Protein AF-A0A1Y1L4N5-F1 (afdb_monomer_lite)

Sequence (103 aa):
MDKFLKRSQSTSDMSASGGGASKPKKKRHYDDNYLKYGFTAINNKPQCVICGDVLSSESMKPSKLKRHLTTKHQKEANKPLDFFERKLKVLSQQQNTMIQVIK

Foldseek 3Di:
DDDDDDDDDDPPPDDDDDDDDDDPPPQPDDDPVCLQLQWDDDPCFTAHLQPRDTDDNVCSDSVSSLVCCCPVPVVCSPPGSVVSVVSNVVVVVVVVVVVVVVD

InterPro domains:
  IPR003656 Zinc finger, BED-type [PF02892] (34-74)

Structure (mmCIF, N/CA/C/O backbone):
data_AF-A0A1Y1L4N5-F1
#
_entry.id   AF-A0A1Y1L4N5-F1
#
loop_
_atom_site.group_PDB
_atom_site.id
_atom_site.type_symbol
_atom_site.label_atom_id
_atom_site.label_alt_id
_atom_site.label_comp_id
_atom_site.label_asym_id
_atom_site.label_entity_id
_atom_site.label_seq_id
_atom_site.pdbx_PDB_ins_code
_atom_site.Cartn_x
_atom_site.Cartn_y
_atom_site.Cartn_z
_atom_site.occupancy
_atom_site.B_iso_or_equiv
_atom_site.auth_seq_id
_atom_site.auth_comp_id
_atom_site.auth_asym_id
_atom_site.auth_atom_id
_atom_site.pdbx_PDB_model_num
ATOM 1 N N . MET A 1 1 ? 35.513 5.879 30.258 1.00 39.78 1 MET A N 1
ATOM 2 C CA . MET A 1 1 ? 35.650 7.288 29.849 1.00 39.78 1 MET A CA 1
ATOM 3 C C . MET A 1 1 ? 36.073 7.322 28.382 1.00 39.78 1 MET A C 1
ATOM 5 O O . MET A 1 1 ? 37.220 7.045 28.071 1.00 39.78 1 MET A O 1
ATOM 9 N N . ASP A 1 2 ? 35.070 7.485 27.518 1.00 48.12 2 ASP A N 1
ATOM 10 C CA . ASP A 1 2 ? 35.012 8.190 26.222 1.00 48.12 2 ASP A CA 1
ATOM 11 C C . ASP A 1 2 ? 36.193 8.193 25.234 1.00 48.12 2 ASP A C 1
ATOM 13 O O . ASP A 1 2 ? 37.245 8.756 25.528 1.00 48.12 2 ASP A O 1
ATOM 17 N N . LYS A 1 3 ? 35.892 7.746 23.995 1.00 43.62 3 LYS A N 1
ATOM 18 C CA . LYS A 1 3 ? 36.223 8.316 22.651 1.00 43.62 3 LYS A CA 1
ATOM 19 C C . LYS A 1 3 ? 36.440 7.164 21.650 1.00 43.62 3 LYS A C 1
ATOM 21 O O . LYS A 1 3 ? 37.208 6.266 21.936 1.00 43.62 3 LYS A O 1
ATOM 26 N N . PHE A 1 4 ? 35.858 7.077 20.452 1.00 43.59 4 PHE A N 1
ATOM 27 C CA . PHE A 1 4 ? 35.010 7.952 19.640 1.00 43.59 4 PHE A CA 1
ATOM 28 C C . PHE A 1 4 ? 34.417 7.089 18.493 1.00 43.59 4 PHE A C 1
ATOM 30 O O . PHE A 1 4 ? 35.041 6.120 18.063 1.00 43.59 4 PHE A O 1
ATOM 37 N N . LEU A 1 5 ? 33.239 7.444 17.969 1.00 60.38 5 LEU A N 1
ATOM 38 C CA . LEU A 1 5 ? 32.604 6.839 16.783 1.00 60.38 5 LEU A CA 1
ATOM 39 C C . LEU A 1 5 ? 33.499 6.908 15.524 1.00 60.38 5 LEU A C 1
ATOM 41 O O . LEU A 1 5 ? 33.895 8.016 15.152 1.00 60.38 5 LEU A O 1
ATOM 45 N N . LYS A 1 6 ? 33.651 5.794 14.775 1.00 51.12 6 LYS A N 1
ATOM 46 C CA . LYS A 1 6 ? 33.525 5.770 13.293 1.00 51.12 6 LYS A CA 1
ATOM 47 C C . LYS A 1 6 ? 33.616 4.374 12.636 1.00 51.12 6 LYS A C 1
ATOM 49 O O . LYS A 1 6 ? 34.630 3.700 12.719 1.00 51.12 6 LYS A O 1
ATOM 54 N N . ARG A 1 7 ? 32.590 4.122 11.805 1.00 49.62 7 ARG A N 1
ATOM 55 C CA . ARG A 1 7 ? 32.623 3.547 10.440 1.00 49.62 7 ARG A CA 1
ATOM 56 C C . ARG A 1 7 ? 32.739 2.020 10.264 1.00 49.62 7 ARG A C 1
ATOM 58 O O . ARG A 1 7 ? 33.811 1.451 10.375 1.00 49.62 7 ARG A O 1
ATOM 65 N N . SER A 1 8 ? 31.688 1.423 9.695 1.00 50.56 8 SER A N 1
ATOM 66 C CA . SER A 1 8 ? 31.810 0.675 8.429 1.00 50.56 8 SER A CA 1
ATOM 67 C C . SER A 1 8 ? 30.443 0.465 7.773 1.00 50.56 8 SER A C 1
ATOM 69 O O . SER A 1 8 ? 29.505 -0.063 8.359 1.00 50.56 8 SER A O 1
ATOM 71 N N . GLN A 1 9 ? 30.329 0.953 6.537 1.00 50.66 9 GLN A N 1
ATOM 72 C CA . GLN A 1 9 ? 29.325 0.502 5.585 1.00 50.66 9 GLN A CA 1
ATOM 73 C C . GLN A 1 9 ? 29.591 -0.983 5.324 1.00 50.66 9 GLN A C 1
ATOM 75 O O . GLN A 1 9 ? 30.684 -1.334 4.895 1.00 50.66 9 GLN A O 1
ATOM 80 N N . SER A 1 10 ? 28.610 -1.843 5.572 1.00 41.75 10 SER A N 1
ATOM 81 C CA . SER A 1 10 ? 28.594 -3.202 5.029 1.00 41.75 10 SER A CA 1
ATOM 82 C C . SER A 1 10 ? 27.460 -3.257 4.012 1.00 41.75 10 SER A C 1
ATOM 84 O O . SER A 1 10 ? 26.330 -3.642 4.302 1.00 41.75 10 SER A O 1
ATOM 86 N N . THR A 1 11 ? 27.758 -2.763 2.814 1.00 43.28 11 THR A N 1
ATOM 87 C CA . THR A 1 11 ? 27.024 -3.095 1.597 1.00 43.28 11 THR A CA 1
ATOM 88 C C . THR A 1 11 ? 27.237 -4.582 1.341 1.00 43.28 11 THR A C 1
ATOM 90 O O . THR A 1 11 ? 28.329 -4.994 0.956 1.00 43.28 11 THR A O 1
ATOM 93 N N . SER A 1 12 ? 26.224 -5.409 1.597 1.00 36.91 12 SER A N 1
ATOM 94 C CA . SER A 1 12 ? 26.213 -6.784 1.101 1.00 36.91 12 SER A CA 1
ATOM 95 C C . SER A 1 12 ? 25.869 -6.760 -0.386 1.00 36.91 12 SER A C 1
ATOM 97 O O . SER A 1 12 ? 24.715 -6.866 -0.799 1.00 36.91 12 SER A O 1
ATOM 99 N N . ASP A 1 13 ? 26.922 -6.560 -1.170 1.00 33.75 13 ASP A N 1
ATOM 100 C CA . ASP A 1 13 ? 26.976 -6.751 -2.611 1.00 33.75 13 ASP A CA 1
ATOM 101 C C . ASP A 1 13 ? 26.819 -8.252 -2.901 1.00 33.75 13 ASP A C 1
ATOM 103 O O . ASP A 1 13 ? 27.721 -9.053 -2.656 1.00 33.75 13 ASP A O 1
ATOM 107 N N . MET A 1 14 ? 25.622 -8.661 -3.322 1.00 50.66 14 MET A N 1
ATOM 108 C CA . MET A 1 14 ? 25.331 -10.039 -3.720 1.00 50.66 14 MET A CA 1
ATOM 109 C C . MET A 1 14 ? 25.203 -10.096 -5.239 1.00 50.66 14 MET A C 1
ATOM 111 O O . MET A 1 14 ? 24.107 -10.047 -5.791 1.00 50.66 14 MET A O 1
ATOM 115 N N . SER A 1 15 ? 26.375 -10.151 -5.872 1.00 45.53 15 SER A N 1
ATOM 116 C CA . SER A 1 15 ? 26.721 -10.867 -7.105 1.00 45.53 15 SER A CA 1
ATOM 117 C C . SER A 1 15 ? 25.563 -11.186 -8.058 1.00 45.53 15 SER A C 1
ATOM 119 O O . SER A 1 15 ? 24.859 -12.186 -7.909 1.00 45.53 15 SER A O 1
ATOM 121 N N . ALA A 1 16 ? 25.442 -10.380 -9.111 1.00 45.97 16 ALA A N 1
ATOM 122 C CA . ALA A 1 16 ? 24.724 -10.754 -10.318 1.00 45.97 16 ALA A CA 1
ATOM 123 C C . ALA A 1 16 ? 25.605 -11.674 -11.181 1.00 45.97 16 ALA A C 1
ATOM 125 O O . ALA A 1 16 ? 26.660 -11.263 -11.657 1.00 45.97 16 ALA A O 1
ATOM 126 N N . SER A 1 17 ? 25.155 -12.909 -11.412 1.00 49.53 17 SER A N 1
ATOM 127 C CA . SER A 1 17 ? 25.647 -13.766 -12.495 1.00 49.53 17 SER A CA 1
ATOM 128 C C . SER A 1 17 ? 24.545 -14.725 -12.955 1.00 49.53 17 SER A C 1
ATOM 130 O O . SER A 1 17 ? 23.847 -15.307 -12.126 1.00 49.53 17 SER A O 1
ATOM 132 N N . GLY A 1 18 ? 24.410 -14.894 -14.27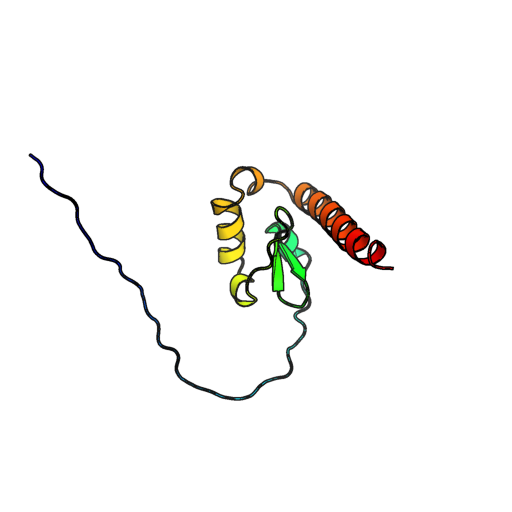5 1.00 36.31 18 GLY A N 1
ATOM 133 C CA . GLY A 1 18 ? 23.695 -16.017 -14.897 1.00 36.31 18 GLY A CA 1
ATOM 134 C C . GLY A 1 18 ? 22.427 -15.653 -15.676 1.00 36.31 18 GLY A C 1
ATOM 135 O O . GLY A 1 18 ? 21.391 -15.350 -15.093 1.00 36.31 18 GLY A O 1
ATOM 136 N N . GLY A 1 19 ? 22.510 -15.715 -17.010 1.00 39.25 19 GLY A N 1
ATOM 137 C CA . GLY A 1 19 ? 21.409 -15.466 -17.943 1.00 39.25 19 GLY A CA 1
ATOM 138 C C . GLY A 1 19 ? 20.398 -16.612 -18.100 1.00 39.25 19 GLY A C 1
ATOM 139 O O . GLY A 1 19 ? 20.524 -17.676 -17.502 1.00 39.25 19 GLY A O 1
ATOM 140 N N . GLY A 1 20 ? 19.409 -16.390 -18.977 1.00 37.50 20 GLY A N 1
ATOM 141 C CA . GLY A 1 20 ? 18.591 -17.457 -19.565 1.00 37.50 20 GLY A CA 1
ATOM 142 C C . GLY A 1 20 ? 17.076 -17.221 -19.566 1.00 37.50 20 GLY A C 1
ATOM 143 O O . GLY A 1 20 ? 16.419 -17.320 -18.535 1.00 37.50 20 GLY A O 1
ATOM 144 N N . ALA A 1 21 ? 16.533 -17.031 -20.773 1.00 39.84 21 ALA A N 1
ATOM 145 C CA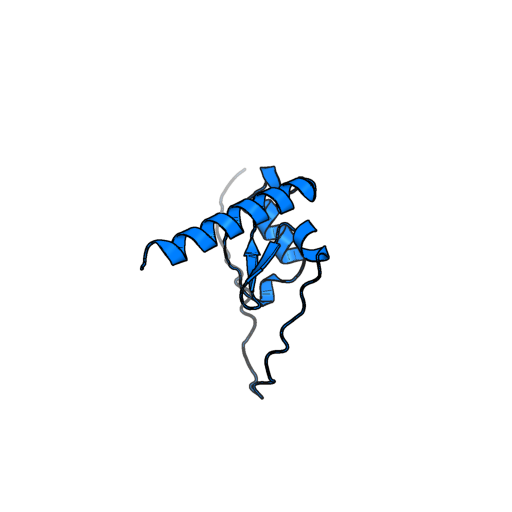 . ALA A 1 21 ? 15.138 -17.230 -21.184 1.00 39.84 21 ALA A CA 1
ATOM 146 C C . ALA A 1 21 ? 14.052 -16.323 -20.561 1.00 39.84 21 ALA A C 1
ATOM 148 O O . ALA A 1 21 ? 13.540 -16.542 -19.460 1.00 39.84 21 ALA A O 1
ATOM 149 N N . SER A 1 22 ? 13.584 -15.362 -21.362 1.00 52.41 22 SER A N 1
ATOM 150 C CA . SER A 1 22 ? 12.335 -14.622 -21.170 1.00 52.41 22 SER A CA 1
ATOM 151 C C . SER A 1 22 ? 11.124 -15.560 -21.267 1.00 52.41 22 SER A C 1
ATOM 153 O O . SER A 1 22 ? 10.463 -15.678 -22.295 1.00 52.41 22 SER A O 1
ATOM 155 N N . LYS A 1 23 ? 10.799 -16.230 -20.157 1.00 53.59 23 LYS A N 1
ATOM 156 C CA . LYS A 1 23 ? 9.513 -16.919 -19.991 1.00 53.59 23 LYS A CA 1
ATOM 157 C C . LYS A 1 23 ? 8.377 -15.890 -20.127 1.00 53.59 23 LYS A C 1
ATOM 159 O O . LYS A 1 23 ? 8.511 -14.784 -19.589 1.00 53.59 23 LYS A O 1
ATOM 164 N N . PRO A 1 24 ? 7.254 -16.220 -20.793 1.00 47.91 24 PRO A N 1
ATOM 165 C CA . PRO A 1 24 ? 6.113 -15.317 -20.881 1.00 47.91 24 PRO A CA 1
ATOM 166 C C . PRO A 1 24 ? 5.686 -14.924 -19.466 1.00 47.91 24 PRO A C 1
ATOM 168 O O . PRO A 1 24 ? 5.513 -15.779 -18.591 1.00 47.91 24 PRO A O 1
ATOM 171 N N . LYS A 1 25 ? 5.590 -13.611 -19.224 1.00 56.69 25 LYS A N 1
ATOM 172 C CA . LYS A 1 25 ? 5.245 -13.037 -17.921 1.00 56.69 25 LYS A CA 1
ATOM 173 C C . LYS A 1 25 ? 3.845 -13.520 -17.548 1.00 56.69 25 LYS A C 1
ATOM 175 O O . LYS A 1 25 ? 2.858 -12.922 -17.967 1.00 56.69 25 LYS A O 1
ATOM 180 N N . LYS A 1 26 ? 3.757 -14.613 -16.779 1.00 55.22 26 LYS A N 1
ATOM 181 C CA . LYS A 1 26 ? 2.506 -15.057 -16.158 1.00 55.22 26 LYS A CA 1
ATOM 182 C C . LYS A 1 26 ? 1.947 -13.854 -15.405 1.00 55.22 26 LYS A C 1
ATOM 184 O O . LYS A 1 26 ? 2.582 -13.390 -14.455 1.00 55.22 26 LYS A O 1
ATOM 189 N N . LYS A 1 27 ? 0.809 -13.322 -15.864 1.00 53.59 27 LYS A N 1
ATOM 190 C CA . LYS A 1 27 ? 0.046 -12.324 -15.114 1.00 53.59 27 LYS A CA 1
ATOM 191 C C . LYS A 1 27 ? -0.290 -12.999 -13.792 1.00 53.59 27 LYS A C 1
ATOM 193 O O . LYS A 1 27 ? -1.000 -14.001 -13.771 1.00 53.59 27 LYS A O 1
ATOM 198 N N . ARG A 1 28 ? 0.349 -12.556 -12.713 1.00 57.41 28 ARG A N 1
ATOM 199 C CA . ARG A 1 28 ? 0.067 -13.107 -11.391 1.00 57.41 28 ARG A CA 1
ATOM 200 C C . ARG A 1 28 ? -1.301 -12.564 -11.017 1.00 57.41 28 ARG A C 1
ATOM 202 O O . ARG A 1 28 ? -1.432 -11.360 -10.820 1.00 57.41 28 ARG A O 1
ATOM 209 N N . HIS A 1 29 ? -2.303 -13.438 -11.010 1.00 56.28 29 HIS A N 1
ATOM 210 C CA . HIS A 1 29 ? -3.597 -13.107 -10.438 1.00 56.28 29 HIS A CA 1
ATOM 211 C C . HIS A 1 29 ? -3.356 -12.751 -8.975 1.00 56.28 29 HIS A C 1
ATOM 213 O O . HIS A 1 29 ? -2.631 -13.446 -8.262 1.00 56.28 29 HIS A O 1
ATOM 219 N N . TYR A 1 30 ? -3.837 -11.578 -8.601 1.00 61.75 30 TYR A N 1
ATOM 220 C CA . TYR A 1 30 ? -3.632 -11.012 -7.287 1.00 61.75 30 TYR A CA 1
ATOM 221 C C . TYR A 1 30 ? -4.846 -11.363 -6.443 1.00 61.75 30 TYR A C 1
ATOM 223 O O . TYR A 1 30 ? -5.959 -11.009 -6.818 1.00 61.75 30 TYR A O 1
ATOM 231 N N . ASP A 1 31 ? -4.621 -12.055 -5.333 1.00 65.44 31 ASP A N 1
ATOM 232 C CA . ASP A 1 31 ? -5.681 -12.335 -4.371 1.00 65.44 31 ASP A CA 1
ATOM 233 C C . ASP A 1 31 ? -5.975 -11.086 -3.528 1.00 65.44 31 ASP A C 1
ATOM 235 O O . ASP A 1 31 ? -5.058 -10.346 -3.149 1.00 65.44 31 ASP A O 1
ATOM 239 N N . ASP A 1 32 ? -7.230 -10.906 -3.112 1.00 63.94 32 ASP A N 1
ATOM 240 C CA . ASP A 1 32 ? -7.651 -9.846 -2.174 1.00 63.94 32 ASP A CA 1
ATOM 241 C C . ASP A 1 32 ? -6.884 -9.896 -0.838 1.00 63.94 32 ASP A C 1
ATOM 243 O O . ASP A 1 32 ? -6.751 -8.905 -0.115 1.00 63.94 32 ASP A O 1
ATOM 247 N N . ASN A 1 33 ? -6.242 -11.035 -0.560 1.00 74.62 33 ASN A N 1
ATOM 248 C CA . ASN A 1 33 ? -5.250 -11.218 0.490 1.00 74.62 33 ASN A CA 1
ATOM 249 C C . ASN A 1 33 ? -4.108 -10.193 0.484 1.00 74.62 33 ASN A C 1
ATOM 251 O O . ASN A 1 33 ? -3.429 -10.083 1.499 1.00 74.62 33 ASN A O 1
ATOM 255 N N . TYR A 1 34 ? -3.838 -9.470 -0.602 1.00 78.19 34 TYR A N 1
ATOM 256 C CA . TYR A 1 34 ? -2.791 -8.444 -0.615 1.00 78.19 34 TYR A CA 1
ATOM 257 C C . TYR A 1 34 ? -3.269 -7.072 -0.142 1.00 78.19 34 TYR A C 1
ATOM 259 O O . TYR A 1 34 ? -2.461 -6.299 0.386 1.00 78.19 34 TYR A O 1
ATOM 267 N N . LEU A 1 35 ? -4.575 -6.805 -0.217 1.00 86.38 35 LEU A N 1
ATOM 268 C CA . LEU A 1 35 ? -5.149 -5.557 0.274 1.00 86.38 35 LEU A CA 1
ATOM 269 C C . LEU A 1 35 ? -4.991 -5.426 1.795 1.00 86.38 35 LEU A C 1
ATOM 271 O O . LEU A 1 35 ? -4.794 -4.323 2.297 1.00 86.38 35 LEU A O 1
ATOM 275 N N . LYS A 1 36 ? -4.916 -6.555 2.518 1.00 84.50 36 LYS A N 1
ATOM 276 C CA . LYS A 1 36 ? -4.589 -6.594 3.958 1.00 84.50 36 LYS A CA 1
ATOM 277 C C . LYS A 1 36 ? -3.219 -6.071 4.331 1.00 84.50 36 LYS A C 1
ATOM 279 O O . LYS A 1 36 ? -2.971 -5.753 5.489 1.00 84.50 36 LYS A O 1
ATOM 284 N N . TYR A 1 37 ? -2.326 -5.994 3.356 1.00 85.56 37 TYR A N 1
ATOM 285 C CA . TYR A 1 37 ? -1.021 -5.383 3.530 1.00 85.56 37 TYR A CA 1
ATOM 286 C C . TYR A 1 37 ? -0.996 -3.941 3.022 1.00 85.56 37 TYR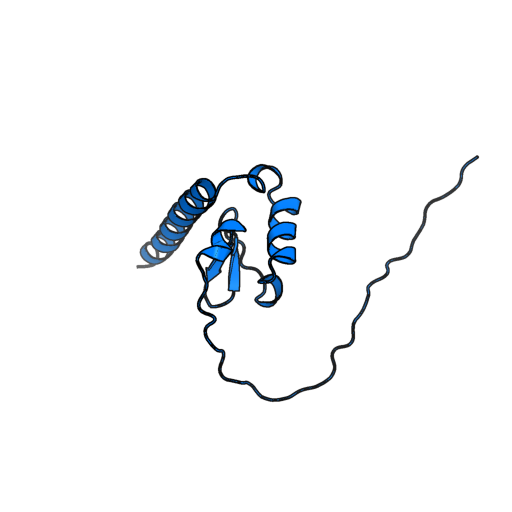 A C 1
ATOM 288 O O . TYR A 1 37 ? 0.077 -3.355 3.006 1.00 85.56 37 TYR A O 1
ATOM 296 N N . GLY A 1 38 ? -2.133 -3.373 2.604 1.00 89.44 38 GLY A N 1
ATOM 297 C CA . GLY A 1 38 ? -2.237 -2.018 2.067 1.00 89.44 38 GLY A CA 1
ATOM 298 C C . GLY A 1 38 ? -1.723 -1.869 0.636 1.00 89.44 38 GLY A C 1
ATOM 299 O O . GLY A 1 38 ? -1.289 -0.779 0.258 1.00 89.44 38 GLY A O 1
ATOM 300 N N . PHE A 1 39 ? -1.743 -2.942 -0.163 1.00 90.69 39 PHE A N 1
ATOM 301 C CA . PHE A 1 39 ? -1.263 -2.912 -1.547 1.00 90.69 39 PHE A CA 1
ATOM 302 C C . PHE A 1 39 ? -2.273 -3.471 -2.537 1.00 90.69 39 PHE A C 1
ATOM 304 O O . PHE A 1 39 ? -2.991 -4.426 -2.254 1.00 90.69 39 PHE A O 1
ATOM 311 N N . THR A 1 40 ? -2.240 -2.900 -3.735 1.00 88.44 40 THR A N 1
ATOM 312 C CA . THR A 1 40 ? -2.928 -3.386 -4.930 1.00 88.44 40 THR A CA 1
ATOM 313 C C . THR A 1 40 ? -1.915 -3.715 -6.029 1.00 88.44 40 THR A C 1
ATOM 315 O O . THR A 1 40 ? -0.709 -3.505 -5.867 1.00 88.44 40 THR A O 1
ATOM 318 N N . ALA A 1 41 ? -2.392 -4.256 -7.144 1.00 84.69 41 ALA A N 1
ATOM 319 C CA . ALA A 1 41 ? -1.594 -4.600 -8.307 1.00 84.69 41 ALA A CA 1
ATOM 320 C C . ALA A 1 41 ? -1.860 -3.618 -9.444 1.00 84.69 41 ALA A C 1
ATOM 322 O O . ALA A 1 41 ? -2.974 -3.555 -9.957 1.00 84.69 41 ALA A O 1
ATOM 323 N N . ILE A 1 42 ? -0.823 -2.931 -9.914 1.00 83.25 42 ILE A N 1
ATOM 324 C CA . ILE A 1 42 ? -0.877 -2.207 -11.186 1.00 83.25 42 ILE A CA 1
ATOM 325 C C . ILE A 1 42 ? 0.189 -2.777 -12.109 1.00 83.25 42 ILE A C 1
ATOM 327 O O . ILE A 1 42 ? 1.373 -2.775 -11.784 1.00 83.25 42 ILE A O 1
ATOM 331 N N . ASN A 1 43 ? -0.219 -3.282 -13.276 1.00 82.25 43 ASN A N 1
ATOM 332 C CA . ASN A 1 43 ? 0.693 -3.785 -14.312 1.00 82.25 43 ASN A CA 1
ATOM 333 C C . ASN A 1 43 ? 1.733 -4.808 -13.794 1.00 82.25 43 ASN A C 1
ATOM 335 O O . ASN A 1 43 ? 2.905 -4.766 -14.171 1.00 82.25 43 ASN A O 1
ATOM 339 N N . ASN A 1 44 ? 1.304 -5.746 -12.938 1.00 79.50 44 ASN A N 1
ATOM 340 C CA . ASN A 1 44 ? 2.148 -6.742 -12.249 1.00 79.50 44 ASN A CA 1
ATOM 341 C C . ASN A 1 44 ? 3.174 -6.162 -11.253 1.00 79.50 44 ASN A C 1
ATOM 343 O O . ASN A 1 44 ? 4.151 -6.835 -10.910 1.00 79.50 44 ASN A O 1
ATOM 347 N N . LYS A 1 45 ? 2.972 -4.927 -10.790 1.00 85.19 45 LYS A N 1
ATOM 348 C CA . LYS A 1 45 ? 3.780 -4.283 -9.754 1.00 85.19 45 LYS A CA 1
ATOM 349 C C . LYS A 1 45 ? 2.910 -3.939 -8.538 1.00 85.19 45 LYS A C 1
ATOM 351 O O . LYS A 1 45 ? 1.771 -3.509 -8.724 1.00 85.19 45 LYS A O 1
ATOM 356 N N . PRO A 1 46 ? 3.429 -4.110 -7.311 1.00 89.06 46 PRO A N 1
ATOM 357 C CA . PRO A 1 46 ? 2.714 -3.707 -6.111 1.00 89.06 46 PRO A CA 1
ATOM 358 C C . PRO A 1 46 ? 2.638 -2.186 -6.020 1.00 89.06 46 PRO A C 1
ATOM 360 O O . PRO A 1 46 ? 3.669 -1.517 -6.028 1.00 89.06 46 PRO A O 1
ATOM 363 N N . GLN A 1 47 ? 1.426 -1.653 -5.896 1.00 90.88 47 GLN A N 1
ATOM 364 C CA . GLN A 1 47 ? 1.174 -0.244 -5.622 1.00 90.88 47 GLN A CA 1
ATOM 365 C C . GLN A 1 47 ? 0.622 -0.071 -4.207 1.00 90.88 47 GLN A C 1
ATOM 367 O O . GLN A 1 47 ? -0.316 -0.766 -3.815 1.00 90.88 47 GLN A O 1
ATOM 372 N N . CYS A 1 48 ? 1.200 0.847 -3.436 1.00 92.25 48 CYS A N 1
ATOM 373 C CA . CYS A 1 48 ? 0.697 1.214 -2.116 1.00 92.25 48 CYS A CA 1
ATOM 374 C C . CYS A 1 48 ? -0.623 1.980 -2.250 1.00 92.25 48 CYS A C 1
ATOM 376 O O . CYS A 1 48 ? -0.687 2.977 -2.966 1.00 92.25 48 CYS A O 1
ATOM 378 N N . VAL A 1 49 ? -1.670 1.569 -1.531 1.00 91.62 49 VAL A N 1
ATOM 379 C CA . VAL A 1 49 ? -2.978 2.251 -1.604 1.00 91.62 49 VAL A CA 1
ATOM 380 C C . VAL A 1 49 ? -3.017 3.565 -0.817 1.00 91.62 49 VAL A C 1
ATOM 382 O O . VAL A 1 49 ? -3.949 4.344 -0.976 1.00 91.62 49 VAL A O 1
ATOM 385 N N . ILE A 1 50 ? -2.021 3.818 0.043 1.00 91.12 50 ILE A N 1
ATOM 386 C CA . ILE A 1 50 ? -1.943 5.031 0.871 1.00 91.12 50 ILE A CA 1
ATOM 387 C C . ILE A 1 50 ? -1.267 6.172 0.107 1.00 91.12 50 ILE A C 1
ATOM 389 O O . ILE A 1 50 ? -1.821 7.266 0.049 1.00 91.12 50 ILE A O 1
ATOM 393 N N . CYS A 1 51 ? -0.071 5.930 -0.439 1.00 90.94 51 CYS A N 1
ATOM 394 C CA . CYS A 1 51 ? 0.712 6.948 -1.149 1.00 90.94 51 CYS A CA 1
ATOM 395 C C . CYS A 1 51 ? 0.661 6.830 -2.675 1.00 90.94 51 CYS A C 1
ATOM 397 O O . CYS A 1 51 ? 1.105 7.745 -3.356 1.00 90.94 51 CYS A O 1
ATOM 399 N N . GLY A 1 52 ? 0.162 5.722 -3.226 1.00 88.25 52 GLY A N 1
ATOM 400 C CA . GLY A 1 52 ? 0.187 5.480 -4.668 1.00 88.25 52 GLY A CA 1
ATOM 401 C C . GLY A 1 52 ? 1.552 5.047 -5.216 1.00 88.25 52 GLY A C 1
ATOM 402 O O . GLY A 1 52 ? 1.655 4.814 -6.422 1.00 88.25 52 GLY A O 1
ATOM 403 N N . ASP A 1 53 ? 2.580 4.887 -4.371 1.00 89.75 53 ASP A N 1
ATOM 404 C CA . ASP A 1 53 ? 3.914 4.462 -4.807 1.00 89.75 53 ASP A CA 1
ATOM 405 C C . ASP A 1 53 ? 3.872 3.063 -5.427 1.00 89.75 53 ASP A C 1
ATOM 407 O O . ASP A 1 53 ? 3.419 2.097 -4.803 1.00 89.75 53 ASP A O 1
ATOM 411 N N . VAL A 1 54 ? 4.404 2.944 -6.643 1.00 89.50 54 VAL A N 1
ATOM 412 C CA . VAL A 1 54 ? 4.574 1.664 -7.337 1.00 89.50 54 VAL A CA 1
ATOM 413 C C . VAL A 1 54 ? 5.963 1.113 -7.026 1.00 89.50 54 VAL A C 1
ATOM 415 O O . VAL A 1 54 ? 6.981 1.670 -7.432 1.00 89.50 54 VAL A O 1
ATOM 418 N N . LEU A 1 55 ? 6.011 -0.007 -6.314 1.00 88.44 55 LEU A N 1
ATOM 419 C CA . LEU A 1 55 ? 7.244 -0.695 -5.947 1.00 88.44 55 LEU A CA 1
ATOM 420 C C . LEU A 1 55 ? 7.670 -1.704 -7.030 1.00 88.44 55 LEU A C 1
ATOM 422 O O . LEU A 1 55 ? 6.931 -2.033 -7.961 1.00 88.44 55 LEU A O 1
ATOM 426 N N . SER A 1 56 ? 8.891 -2.232 -6.905 1.00 87.25 56 SER A N 1
ATOM 427 C CA . SER A 1 56 ? 9.379 -3.307 -7.776 1.00 87.25 56 SER A CA 1
ATOM 428 C C . SER A 1 56 ? 8.564 -4.594 -7.594 1.00 87.25 56 SER A C 1
ATOM 430 O O . SER A 1 56 ? 8.049 -4.877 -6.511 1.00 87.25 56 SER A O 1
ATOM 432 N N . SER A 1 57 ? 8.493 -5.433 -8.631 1.00 83.12 57 SER A N 1
ATOM 433 C CA . SER A 1 57 ? 7.805 -6.735 -8.573 1.00 83.12 57 SER A CA 1
ATOM 434 C C . SER A 1 57 ? 8.386 -7.686 -7.515 1.00 83.12 57 SER A C 1
ATOM 436 O O . SER A 1 57 ? 7.691 -8.567 -7.017 1.00 83.12 57 SER A O 1
ATOM 438 N N . GLU A 1 58 ? 9.640 -7.500 -7.109 1.00 81.06 58 GLU A N 1
ATOM 439 C CA . GLU A 1 58 ? 10.271 -8.254 -6.018 1.00 81.06 58 GLU A CA 1
ATOM 440 C C . GLU A 1 58 ? 9.748 -7.857 -4.630 1.00 81.06 58 GLU A C 1
ATOM 442 O O . GLU A 1 58 ? 9.834 -8.634 -3.673 1.00 81.06 58 GLU A O 1
ATOM 447 N N . SER A 1 59 ? 9.171 -6.658 -4.515 1.00 79.94 59 SER A N 1
ATOM 448 C CA . SER A 1 59 ? 8.610 -6.123 -3.270 1.00 79.94 59 SER A CA 1
ATOM 449 C C . SER A 1 59 ? 7.249 -6.721 -2.920 1.00 79.94 59 SER A C 1
ATOM 451 O O . SER A 1 59 ? 6.751 -6.491 -1.828 1.00 79.94 59 SER A O 1
ATOM 453 N N . MET A 1 60 ? 6.698 -7.565 -3.793 1.00 80.31 60 MET A N 1
ATOM 454 C CA . MET A 1 60 ? 5.465 -8.339 -3.605 1.00 80.31 60 MET A CA 1
ATOM 455 C C . MET A 1 60 ? 5.447 -9.239 -2.365 1.00 80.31 60 MET A C 1
ATOM 457 O O . MET A 1 60 ? 4.396 -9.731 -1.958 1.00 80.31 60 MET A O 1
ATOM 461 N N . LYS A 1 61 ? 6.614 -9.521 -1.779 1.00 84.69 61 LYS A N 1
ATOM 462 C CA . LYS A 1 61 ? 6.721 -10.363 -0.587 1.00 84.69 61 LYS A CA 1
ATOM 463 C C . LYS A 1 61 ? 6.045 -9.662 0.606 1.00 84.69 61 LYS A C 1
ATOM 465 O O . LYS A 1 61 ? 6.394 -8.513 0.882 1.00 84.69 61 LYS A O 1
ATOM 470 N N . PRO A 1 62 ? 5.181 -10.342 1.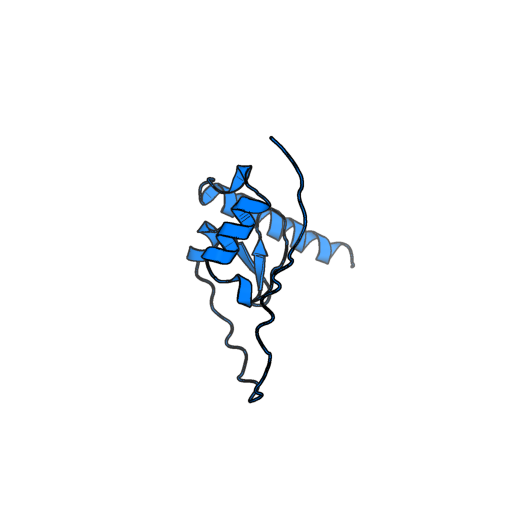388 1.00 85.81 62 PRO A N 1
ATOM 471 C CA . PRO A 1 62 ? 4.469 -9.728 2.515 1.00 85.81 62 PRO A CA 1
ATOM 472 C C . PRO A 1 62 ? 5.383 -9.008 3.513 1.00 85.81 62 PRO A C 1
ATOM 474 O O . PRO A 1 62 ? 5.035 -7.948 4.022 1.00 85.81 62 PRO A O 1
ATOM 477 N N . SER A 1 63 ? 6.583 -9.539 3.765 1.00 87.00 63 SER A N 1
ATOM 478 C CA . SER A 1 63 ? 7.577 -8.903 4.638 1.00 87.00 63 SER A CA 1
ATOM 479 C C . SER A 1 63 ? 8.057 -7.543 4.116 1.00 87.00 63 SER A C 1
ATOM 481 O O . SER A 1 63 ? 8.261 -6.617 4.899 1.00 87.00 63 SER A O 1
ATOM 483 N N . LYS A 1 64 ? 8.204 -7.389 2.796 1.00 89.62 64 LYS A N 1
ATOM 484 C CA . LYS A 1 64 ? 8.617 -6.136 2.147 1.00 89.62 64 LYS A CA 1
ATOM 485 C C . LYS A 1 64 ? 7.476 -5.117 2.141 1.00 89.62 64 LYS A C 1
ATOM 487 O O . LYS A 1 64 ? 7.727 -3.953 2.443 1.00 89.62 64 LYS A O 1
ATOM 492 N N . LEU A 1 65 ? 6.247 -5.567 1.883 1.00 88.44 65 LEU A N 1
ATOM 493 C CA . LEU A 1 65 ? 5.033 -4.745 1.950 1.00 88.44 65 LEU A CA 1
ATOM 494 C C . LEU A 1 65 ? 4.794 -4.210 3.369 1.00 88.44 65 LEU A C 1
ATOM 496 O O . LEU A 1 65 ? 4.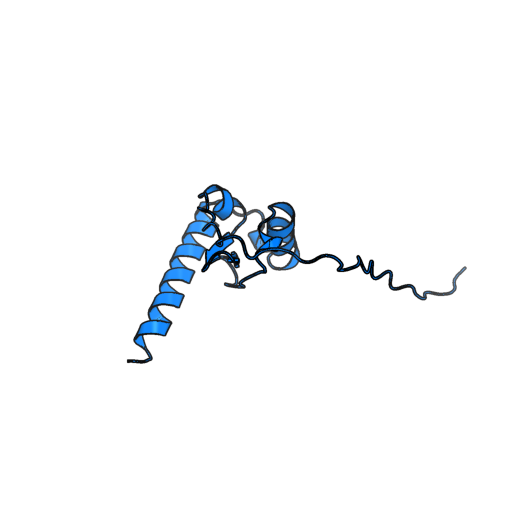673 -3.002 3.566 1.00 88.44 65 LEU A O 1
ATOM 500 N N . LYS A 1 66 ? 4.856 -5.089 4.381 1.00 89.12 66 LYS A N 1
ATOM 501 C CA . LYS A 1 66 ? 4.778 -4.690 5.795 1.00 89.12 66 LYS A CA 1
ATOM 502 C C . LYS A 1 66 ? 5.860 -3.681 6.159 1.00 89.12 66 LYS A C 1
ATOM 504 O O . LYS A 1 66 ? 5.552 -2.673 6.779 1.00 89.12 66 LYS A O 1
ATOM 509 N N . ARG A 1 67 ? 7.110 -3.910 5.738 1.00 93.38 67 ARG A N 1
ATOM 510 C CA . ARG A 1 67 ? 8.210 -2.967 5.985 1.00 93.38 67 ARG A CA 1
ATOM 511 C C . ARG A 1 67 ? 7.946 -1.598 5.360 1.00 93.38 67 ARG A C 1
ATOM 513 O O . ARG A 1 67 ? 8.269 -0.587 5.972 1.00 93.38 67 ARG A O 1
ATOM 520 N N . HIS A 1 68 ? 7.385 -1.541 4.153 1.00 93.12 68 HIS A N 1
ATOM 521 C CA . HIS A 1 68 ? 7.009 -0.264 3.545 1.00 93.12 68 HIS A CA 1
ATOM 522 C C . HIS A 1 68 ? 5.969 0.458 4.411 1.00 93.12 68 HIS A C 1
ATOM 524 O O . HIS A 1 68 ? 6.195 1.610 4.774 1.00 93.12 68 HIS A O 1
ATOM 530 N N . LEU A 1 69 ? 4.897 -0.225 4.831 1.00 91.00 69 LEU A N 1
ATOM 531 C CA . LEU A 1 69 ? 3.900 0.367 5.727 1.00 91.00 69 LEU A CA 1
ATOM 532 C C . LEU A 1 69 ? 4.512 0.845 7.049 1.00 91.00 69 LEU A C 1
ATOM 534 O O . LEU A 1 69 ? 4.289 1.982 7.441 1.00 91.00 69 LEU A O 1
ATOM 538 N N . THR A 1 70 ? 5.328 0.036 7.724 1.00 91.50 70 THR A N 1
ATOM 539 C CA . THR A 1 70 ? 5.898 0.410 9.031 1.00 91.50 70 THR A CA 1
ATOM 540 C C . THR A 1 70 ? 6.979 1.486 8.955 1.00 91.50 70 THR A C 1
ATOM 542 O O . THR A 1 70 ? 7.294 2.092 9.972 1.00 91.50 70 THR A O 1
ATOM 545 N N . THR A 1 71 ? 7.565 1.745 7.786 1.00 92.88 71 THR A N 1
ATOM 546 C CA . THR A 1 71 ? 8.596 2.787 7.623 1.00 92.88 71 THR A CA 1
ATOM 547 C C . THR A 1 71 ? 8.037 4.081 7.046 1.00 92.88 71 THR A C 1
ATOM 549 O O . THR A 1 71 ? 8.417 5.157 7.496 1.00 92.88 71 THR A O 1
ATOM 552 N N . LYS A 1 72 ? 7.126 3.998 6.071 1.00 92.38 72 LYS A N 1
ATOM 553 C CA . LYS A 1 72 ? 6.534 5.159 5.386 1.00 92.38 72 LYS A CA 1
ATOM 554 C C . LYS A 1 72 ? 5.197 5.590 5.983 1.00 92.38 72 LYS A C 1
ATOM 556 O O . LYS A 1 72 ? 4.860 6.769 5.941 1.00 92.38 72 LYS A O 1
ATOM 561 N N . HIS A 1 73 ? 4.446 4.654 6.558 1.00 93.38 73 HIS A N 1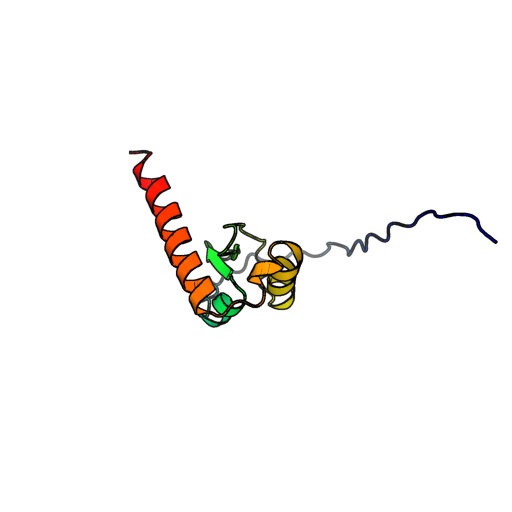
ATOM 562 C CA . HIS A 1 73 ? 3.064 4.852 6.994 1.00 93.38 73 HIS A CA 1
ATOM 563 C C . HIS A 1 73 ? 2.803 4.263 8.386 1.00 93.38 73 HIS A C 1
ATOM 565 O O . HIS A 1 73 ? 1.826 3.547 8.597 1.00 93.38 73 HIS A O 1
ATOM 571 N N . GLN A 1 74 ? 3.660 4.583 9.360 1.00 90.62 74 GLN A N 1
ATOM 572 C CA . GLN A 1 74 ? 3.568 4.068 10.737 1.00 90.62 74 GLN A CA 1
ATOM 573 C C . GLN A 1 74 ? 2.168 4.200 11.352 1.00 90.62 74 GLN A C 1
ATOM 575 O O . GLN A 1 74 ? 1.679 3.272 11.988 1.00 90.62 74 GLN A O 1
ATOM 580 N N . LYS A 1 75 ? 1.499 5.331 11.102 1.00 88.94 75 LYS A N 1
ATOM 581 C CA . LYS A 1 75 ? 0.145 5.632 11.600 1.00 88.94 75 LYS A CA 1
ATOM 582 C C . LYS A 1 75 ? -0.946 4.739 11.000 1.00 88.94 75 LYS A C 1
ATOM 584 O O . LYS A 1 75 ? -2.009 4.567 11.585 1.00 88.94 75 LYS A O 1
ATOM 589 N N . GLU A 1 76 ? -0.689 4.188 9.823 1.00 87.50 76 GLU A N 1
ATOM 590 C CA . GLU A 1 76 ? -1.665 3.469 9.005 1.00 87.50 76 GLU A CA 1
ATOM 591 C C . GLU A 1 76 ? -1.410 1.954 9.006 1.00 87.50 76 GLU A C 1
ATOM 593 O O . GLU A 1 76 ? -2.264 1.183 8.581 1.00 87.50 76 GLU A O 1
ATOM 598 N N . ALA A 1 77 ? -0.252 1.516 9.513 1.00 84.75 77 ALA A N 1
ATOM 599 C CA . ALA A 1 77 ? 0.190 0.124 9.483 1.00 84.75 77 ALA A CA 1
ATOM 600 C C . ALA A 1 77 ? -0.716 -0.844 10.269 1.00 84.75 77 ALA A C 1
ATOM 602 O O . ALA A 1 77 ? -0.749 -2.027 9.948 1.00 84.75 77 ALA A O 1
ATOM 603 N N . ASN A 1 78 ? -1.451 -0.344 11.268 1.00 86.50 78 ASN A N 1
ATOM 604 C CA . ASN A 1 78 ? -2.349 -1.134 12.122 1.00 86.50 78 ASN A CA 1
ATOM 605 C C . ASN A 1 78 ? -3.838 -0.932 11.793 1.00 86.50 78 ASN A C 1
ATOM 607 O O . ASN A 1 78 ? -4.700 -1.266 12.604 1.00 86.50 78 ASN A O 1
ATOM 611 N N . LYS A 1 79 ? -4.164 -0.333 10.643 1.00 90.31 79 LYS A N 1
ATOM 612 C CA . LYS A 1 79 ? -5.559 -0.071 10.271 1.00 90.31 79 LYS A CA 1
ATOM 613 C C . LYS A 1 79 ? -6.244 -1.316 9.692 1.00 90.31 79 LYS A C 1
ATOM 615 O O . LYS A 1 79 ? -5.568 -2.173 9.125 1.00 90.31 79 LYS A O 1
ATOM 620 N N . PRO A 1 80 ? -7.578 -1.429 9.831 1.00 90.38 80 PRO A N 1
ATOM 621 C CA . PRO A 1 80 ? -8.334 -2.558 9.294 1.00 90.38 80 PRO A CA 1
ATOM 622 C C . PRO A 1 80 ? -8.447 -2.508 7.762 1.00 90.38 80 PRO A C 1
ATOM 624 O O . PRO A 1 80 ? -8.180 -1.482 7.136 1.00 90.38 80 PRO A O 1
ATOM 627 N N . LEU A 1 81 ? -8.907 -3.609 7.164 1.00 87.50 81 LEU A N 1
ATOM 628 C CA . LEU A 1 81 ? -9.114 -3.760 5.715 1.00 87.50 81 LEU A CA 1
ATOM 629 C C . LEU A 1 81 ? -9.991 -2.664 5.111 1.00 87.50 81 LEU A C 1
ATOM 631 O O . LEU A 1 81 ? -9.586 -2.047 4.127 1.00 87.50 81 LEU A O 1
ATOM 635 N N . ASP A 1 82 ? -11.109 -2.337 5.760 1.00 89.62 82 ASP A N 1
ATOM 636 C CA . ASP A 1 82 ? -12.016 -1.251 5.370 1.00 89.62 82 ASP A CA 1
ATOM 637 C C . ASP A 1 82 ? -11.314 0.090 5.145 1.00 89.62 82 ASP A C 1
ATOM 639 O O . ASP A 1 82 ? -11.734 0.920 4.332 1.00 89.62 82 ASP A O 1
ATOM 643 N N . PHE A 1 83 ? -10.238 0.354 5.887 1.00 91.38 83 PHE A N 1
ATOM 644 C CA . PHE A 1 83 ? -9.459 1.561 5.674 1.00 91.38 83 PHE A CA 1
ATOM 645 C C . PHE A 1 83 ? -8.732 1.521 4.325 1.00 91.38 83 PHE A C 1
ATOM 647 O O . PHE A 1 83 ? -8.797 2.486 3.558 1.00 91.38 83 PHE A O 1
ATOM 654 N N . PHE A 1 84 ? -8.070 0.405 4.025 1.00 90.69 84 PHE A N 1
ATOM 655 C CA . PHE A 1 84 ? -7.340 0.210 2.776 1.00 90.69 84 PHE A CA 1
ATOM 656 C C . PHE A 1 84 ? -8.274 0.145 1.566 1.00 90.69 84 PHE A C 1
ATOM 658 O O . PHE A 1 84 ? -7.947 0.721 0.532 1.00 90.69 84 PHE A O 1
ATOM 665 N N . GLU A 1 85 ? -9.460 -0.451 1.698 1.00 90.19 85 GLU A N 1
ATOM 666 C CA . GLU A 1 85 ? -10.493 -0.451 0.653 1.00 90.19 85 GLU A CA 1
ATOM 667 C C . GLU A 1 85 ? -10.966 0.959 0.301 1.00 90.19 85 GLU A C 1
ATOM 669 O O . GLU A 1 85 ? -11.029 1.326 -0.875 1.00 90.19 85 GLU A O 1
ATOM 674 N N . ARG A 1 86 ? -11.262 1.790 1.311 1.00 91.38 86 ARG A N 1
ATOM 675 C CA . ARG A 1 86 ? -11.642 3.192 1.080 1.00 91.38 86 ARG A CA 1
ATOM 676 C C . ARG A 1 86 ? -10.528 3.962 0.382 1.00 91.38 86 ARG A C 1
ATOM 678 O O . ARG A 1 86 ? -10.800 4.713 -0.550 1.00 91.38 86 ARG A O 1
ATOM 685 N N . LYS A 1 87 ? -9.275 3.759 0.796 1.00 91.62 87 LYS A N 1
ATOM 686 C CA . LYS A 1 87 ? -8.116 4.388 0.148 1.00 91.62 87 LYS A CA 1
ATOM 687 C C . LYS A 1 87 ? -7.929 3.918 -1.291 1.00 91.62 87 LYS A C 1
ATOM 689 O O . LYS A 1 87 ? -7.709 4.755 -2.158 1.00 91.62 87 LYS A O 1
ATOM 694 N N . LEU A 1 88 ? -8.106 2.628 -1.560 1.00 89.69 88 LEU A N 1
ATOM 695 C CA . LEU A 1 88 ? -8.042 2.073 -2.909 1.00 89.69 88 LEU A CA 1
ATOM 696 C C . LEU A 1 88 ? -9.106 2.685 -3.832 1.00 89.69 88 LEU A C 1
ATOM 698 O O . LEU A 1 88 ? -8.776 3.061 -4.952 1.00 89.69 88 LEU A O 1
ATOM 702 N N . LYS A 1 89 ? -10.352 2.837 -3.361 1.00 88.88 89 LYS A N 1
ATOM 703 C CA . LYS A 1 89 ? -11.435 3.486 -4.127 1.00 88.88 89 LYS A CA 1
ATOM 704 C C . LYS A 1 89 ? -11.108 4.940 -4.472 1.00 88.88 89 LYS A C 1
ATOM 706 O O . LYS A 1 89 ? -11.334 5.371 -5.597 1.00 88.88 89 LYS A O 1
ATOM 711 N N . VAL A 1 90 ? -10.554 5.690 -3.519 1.00 89.56 90 VAL A N 1
ATOM 712 C CA . VAL A 1 90 ? -10.119 7.075 -3.761 1.00 89.56 90 VAL A CA 1
ATOM 713 C C . VAL A 1 90 ? -8.969 7.111 -4.770 1.00 89.56 90 VAL A C 1
ATOM 715 O O . VAL A 1 90 ? -8.989 7.920 -5.694 1.00 89.56 90 VAL A O 1
ATOM 718 N N . LEU A 1 91 ? -7.992 6.211 -4.631 1.00 87.38 91 LEU A N 1
ATOM 719 C CA . LEU A 1 91 ? -6.838 6.138 -5.523 1.00 87.38 91 LEU A CA 1
ATOM 720 C C . LEU A 1 91 ? -7.247 5.796 -6.964 1.00 87.38 91 LEU A C 1
ATOM 722 O O . LEU A 1 91 ? -6.754 6.418 -7.901 1.00 87.38 91 LEU A O 1
ATOM 726 N N . SER A 1 92 ? -8.167 4.847 -7.159 1.00 83.62 92 SER A N 1
ATOM 727 C CA . SER A 1 92 ? -8.651 4.481 -8.495 1.00 83.62 92 SER A CA 1
ATOM 728 C C . SER A 1 92 ? -9.480 5.595 -9.139 1.00 83.62 92 SER A C 1
ATOM 730 O O . SER A 1 92 ? -9.334 5.852 -10.333 1.00 83.62 92 SER A O 1
ATOM 732 N N . GLN A 1 93 ? -10.288 6.320 -8.359 1.00 81.81 93 GLN A N 1
ATOM 733 C CA . GLN A 1 93 ? -10.994 7.512 -8.839 1.00 81.81 93 GLN A CA 1
ATOM 734 C C . GLN A 1 93 ? -10.020 8.612 -9.280 1.00 81.81 93 GLN A C 1
ATOM 736 O O . GLN A 1 93 ? -10.198 9.181 -10.354 1.00 81.81 93 GLN A O 1
ATOM 741 N N . GLN A 1 94 ? -8.958 8.867 -8.508 1.00 75.88 94 GLN A N 1
ATOM 742 C CA . GLN A 1 94 ? -7.915 9.837 -8.869 1.00 75.88 94 GLN A CA 1
ATOM 743 C C . GLN A 1 94 ? -7.132 9.437 -10.129 1.00 75.88 94 GLN A C 1
ATOM 745 O O . GLN A 1 94 ? -6.756 10.291 -10.926 1.00 75.88 94 GLN A O 1
ATOM 750 N N . GLN A 1 95 ? -6.888 8.142 -10.339 1.00 71.25 95 GLN A N 1
ATOM 751 C CA . GLN A 1 95 ? -6.219 7.659 -11.552 1.00 71.25 95 GLN A CA 1
ATOM 752 C C . GLN A 1 95 ? -7.115 7.783 -12.795 1.00 71.25 95 GLN A C 1
ATOM 754 O O . GLN A 1 95 ? -6.614 8.054 -13.885 1.00 71.25 95 GLN A O 1
ATOM 759 N N . ASN A 1 96 ? -8.436 7.659 -12.637 1.00 60.88 96 ASN A N 1
ATOM 760 C CA . ASN A 1 96 ? -9.391 7.834 -13.732 1.00 60.88 96 ASN A CA 1
ATOM 761 C C . ASN A 1 96 ? -9.558 9.300 -14.160 1.00 60.88 96 ASN A C 1
ATOM 763 O O . ASN A 1 96 ? -9.761 9.560 -15.347 1.00 60.88 96 ASN A O 1
ATOM 767 N N . THR A 1 97 ? -9.442 10.266 -13.243 1.00 55.00 97 THR A N 1
ATOM 768 C CA . THR A 1 97 ? -9.563 11.689 -13.602 1.00 55.00 97 THR A CA 1
ATOM 769 C C . THR A 1 97 ? -8.371 12.192 -14.417 1.00 55.00 97 THR A C 1
ATOM 771 O O . THR A 1 97 ? -8.575 13.005 -15.312 1.00 55.00 97 THR A O 1
ATOM 774 N N . MET A 1 98 ? -7.153 11.664 -14.223 1.00 49.66 98 MET A N 1
ATOM 775 C CA . MET A 1 98 ? -5.994 12.051 -15.052 1.00 49.66 98 MET A CA 1
ATOM 776 C C . MET A 1 98 ? -6.153 11.698 -16.540 1.00 49.66 98 MET A C 1
ATOM 778 O O . MET A 1 98 ? -5.597 12.390 -17.387 1.00 49.66 98 MET A O 1
ATOM 782 N N . ILE A 1 99 ? -6.921 10.657 -16.881 1.00 51.97 99 ILE A N 1
ATOM 783 C CA . ILE A 1 99 ? -7.128 10.236 -18.279 1.00 51.97 99 ILE A CA 1
ATOM 784 C C . ILE A 1 99 ? -8.141 11.149 -19.001 1.00 51.97 99 ILE A C 1
ATOM 786 O O . ILE A 1 99 ? -8.099 11.258 -20.224 1.00 51.97 99 ILE A O 1
ATOM 790 N N . GLN A 1 100 ? -9.027 11.843 -18.275 1.00 41.75 100 GLN A N 1
ATOM 791 C CA . GLN A 1 100 ? -10.065 12.699 -18.874 1.00 41.75 100 GLN A CA 1
ATOM 792 C C . GLN A 1 100 ? -9.641 14.155 -19.114 1.00 41.75 100 GLN A C 1
ATOM 794 O O . GLN A 1 100 ? -10.329 14.856 -19.845 1.00 41.75 100 GLN A O 1
ATOM 799 N N . VAL A 1 101 ? -8.523 14.610 -18.538 1.00 50.97 101 VAL A N 1
ATOM 800 C CA . VAL A 1 101 ? -8.031 15.996 -18.702 1.00 50.97 101 VAL A CA 1
ATOM 801 C C . VAL A 1 101 ? -7.138 16.155 -19.947 1.00 50.97 101 VAL A C 1
ATOM 803 O O . VAL A 1 101 ? -6.853 17.271 -20.363 1.00 50.97 101 VAL A O 1
ATOM 806 N N . ILE A 1 102 ? -6.717 15.051 -20.578 1.00 51.09 102 ILE A N 1
ATOM 807 C CA . ILE A 1 102 ? -5.882 15.041 -21.799 1.00 51.09 102 ILE A CA 1
ATOM 808 C C . ILE A 1 102 ? -6.739 14.731 -23.043 1.00 51.09 102 ILE A C 1
ATOM 810 O O . ILE A 1 102 ? -6.331 13.962 -23.912 1.00 51.09 102 ILE A O 1
ATOM 814 N N . LYS A 1 103 ? -7.963 15.258 -23.117 1.00 41.25 103 LYS A N 1
ATOM 815 C CA . LYS A 1 103 ? -8.846 15.060 -24.271 1.00 41.25 103 LYS A CA 1
ATOM 816 C C . LYS A 1 103 ? -9.330 16.381 -24.835 1.00 41.25 103 LYS A C 1
ATOM 818 O O . LYS A 1 103 ? -9.596 17.288 -24.020 1.00 41.25 103 LYS A O 1
#

pLDDT: mean 72.45, std 19.59, range [33.75, 93.38]

Organism: Photinus pyralis (NCBI:txid7054)

Radius of gyration: 19.03 Å; chains: 1; bounding box: 48×34×54 Å

Secondary structure (DSSP, 8-state):
----------------------------PPPGGGGGGTEEEETTEEEETTT--B--GGGGSHHHHHHHHHHH-TTTTT--HHHHHHHHHHHHHHHHHHHHS--